Protein AF-A0A7S0QVQ5-F1 (afdb_monomer_lite)

Secondary structure (DSSP, 8-state):
-------------------------SSSSSSTTTTHHHHHHHHTTS-------------------------PPPPPPSS-SS--HHHHHH-SS--EEE-TTT-SEEEHHHHHHHHHHHHHH-S-GGG-GGGSHHHHEEE-SS-TTEEEES-HHHHHHHHHHHHHTT---

Foldseek 3Di:
DDDDDDDDDDDDDDDDDDPDDDDPPDDPPPPVPPPCVLVVVVPPPDDDPDDDDDDDDDDDPPPPPPPPPPPQQDADPPDLALAALVSVSSHPLAAFEQDLVPRDTDGPVVCCVQQVVLNVQLHCPPVDRSSHPSNQWDQDPVRNNYIYGPDPVSSVVSVVVCVVVVRDD

pLDDT: mean 70.62, std 23.67, range [34.97, 96.44]

Organism: NCBI:txid233186

Radius of gyration: 27.44 Å; chains: 1; bounding box: 69×62×77 Å

Sequence (169 aa):
FTPGNMHITPAFLGGIFIVSSVCLAGITSAIFLSIDDRYRLVKSCHSDSFCLAQKVGTFTPLKLRGGHDEPRPPPLPARFDKITWDMILQCSEIDSLEDPMTQAPMQKSQFYAIYRPLLDELDGRGGFPDSYVSFFFERDPVSTSVLRFAGDGERADWMDWAYEAGVEG

Structure (mmCIF, N/CA/C/O backbone):
data_AF-A0A7S0QVQ5-F1
#
_entry.id   AF-A0A7S0QVQ5-F1
#
loop_
_atom_site.group_PDB
_atom_site.id
_atom_site.type_symbol
_atom_site.label_atom_id
_atom_site.label_alt_id
_atom_site.label_comp_id
_atom_site.label_asym_id
_atom_site.label_entity_id
_atom_site.label_seq_id
_atom_site.pdbx_PDB_ins_code
_atom_site.Cartn_x
_atom_site.Cartn_y
_atom_site.Cartn_z
_atom_site.occupancy
_atom_site.B_iso_or_equiv
_atom_site.auth_seq_id
_atom_site.auth_comp_id
_atom_site.auth_asym_id
_atom_site.auth_atom_id
_atom_site.pdbx_PDB_model_num
ATOM 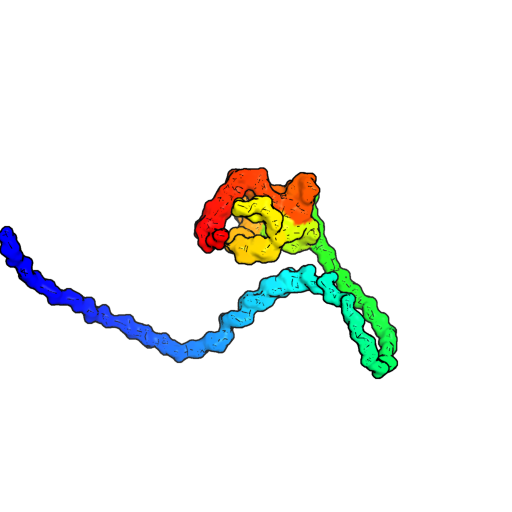1 N N . PHE A 1 1 ? 25.477 28.848 -57.494 1.00 40.72 1 PHE A N 1
ATOM 2 C CA . PHE A 1 1 ? 25.798 27.857 -58.534 1.00 40.72 1 PHE A CA 1
ATOM 3 C C . PHE A 1 1 ? 25.531 26.465 -57.975 1.00 40.72 1 PHE A C 1
ATOM 5 O O . PHE A 1 1 ? 26.323 25.937 -57.211 1.00 40.72 1 PHE A O 1
ATOM 12 N N . THR A 1 2 ? 24.337 25.955 -58.266 1.00 41.22 2 THR A N 1
ATOM 13 C CA . THR A 1 2 ? 23.911 24.542 -58.248 1.00 41.22 2 THR A CA 1
ATOM 14 C C . THR A 1 2 ? 24.640 23.749 -59.357 1.00 41.22 2 THR A C 1
ATOM 16 O O . THR A 1 2 ? 25.277 24.378 -60.202 1.00 41.22 2 THR A O 1
ATOM 19 N N . PRO A 1 3 ? 24.417 22.431 -59.531 1.00 57.69 3 PRO A N 1
ATOM 20 C CA . PRO A 1 3 ? 24.440 21.320 -58.568 1.00 57.69 3 PRO A CA 1
ATOM 21 C C . PRO A 1 3 ? 25.281 20.125 -59.106 1.00 57.69 3 PRO A C 1
ATOM 23 O O . PRO A 1 3 ? 25.521 20.013 -60.305 1.00 57.69 3 PRO A O 1
ATOM 26 N N . GLY A 1 4 ? 25.697 19.193 -58.243 1.00 48.62 4 GLY A N 1
ATOM 27 C CA . GLY A 1 4 ? 26.389 17.955 -58.640 1.00 48.62 4 GLY A CA 1
ATOM 28 C C . GLY A 1 4 ? 25.677 16.726 -58.083 1.00 48.62 4 GLY A C 1
ATOM 29 O O . GLY A 1 4 ? 25.692 16.499 -56.882 1.00 48.62 4 GLY A O 1
ATOM 30 N N . ASN A 1 5 ? 25.006 16.006 -58.976 1.00 47.97 5 ASN A N 1
ATOM 31 C CA . ASN A 1 5 ? 24.070 14.903 -58.757 1.00 47.97 5 ASN A CA 1
ATOM 32 C C . ASN A 1 5 ? 24.785 13.527 -58.737 1.00 47.97 5 ASN A C 1
ATOM 34 O O . ASN A 1 5 ? 25.905 13.445 -59.231 1.00 47.97 5 ASN A O 1
ATOM 38 N N . MET A 1 6 ? 24.054 12.468 -58.332 1.00 41.03 6 MET A N 1
ATOM 39 C CA . MET A 1 6 ? 24.341 11.005 -58.418 1.00 41.03 6 MET A CA 1
ATOM 40 C C . MET A 1 6 ? 24.938 10.351 -57.151 1.00 41.03 6 MET A C 1
ATOM 42 O O . MET A 1 6 ? 25.872 10.880 -56.574 1.00 41.03 6 MET A O 1
ATOM 46 N N . HIS A 1 7 ? 24.506 9.180 -56.660 1.00 49.59 7 HIS A N 1
ATOM 47 C CA . HIS A 1 7 ? 23.556 8.174 -57.151 1.00 49.59 7 HIS A CA 1
ATOM 48 C C . HIS A 1 7 ? 23.006 7.350 -55.961 1.00 49.59 7 HIS A C 1
ATOM 50 O O . HIS A 1 7 ? 23.684 7.152 -54.956 1.00 49.59 7 HIS A O 1
ATOM 56 N N . ILE A 1 8 ? 21.772 6.868 -56.107 1.00 49.97 8 ILE A N 1
ATOM 57 C CA . ILE A 1 8 ? 21.016 6.004 -55.188 1.00 49.97 8 ILE A CA 1
ATOM 58 C C . ILE A 1 8 ? 21.469 4.543 -55.331 1.00 49.97 8 ILE A C 1
ATOM 60 O O . ILE A 1 8 ? 21.580 4.080 -56.464 1.00 49.97 8 ILE A O 1
ATOM 64 N N . THR A 1 9 ? 21.584 3.812 -54.211 1.00 52.38 9 THR A N 1
ATOM 65 C CA . THR A 1 9 ? 21.266 2.366 -54.108 1.00 52.38 9 THR A CA 1
ATOM 66 C C . THR A 1 9 ? 21.054 1.943 -52.644 1.00 52.38 9 THR A C 1
ATOM 68 O O . THR A 1 9 ? 21.988 2.065 -51.852 1.00 52.38 9 THR A O 1
ATOM 71 N N . PRO A 1 10 ? 19.878 1.402 -52.270 1.00 45.81 10 PRO A N 1
ATOM 72 C CA . PRO A 1 10 ? 19.688 0.650 -51.031 1.00 45.81 10 PRO A CA 1
ATOM 73 C C . PRO A 1 10 ? 19.980 -0.844 -51.257 1.00 45.81 10 PRO A C 1
ATOM 75 O O . PRO A 1 10 ? 19.372 -1.483 -52.115 1.00 45.81 10 PRO A O 1
ATOM 78 N N . ALA A 1 11 ? 20.899 -1.415 -50.477 1.00 48.72 11 ALA A N 1
ATOM 79 C CA . ALA A 1 11 ? 21.133 -2.855 -50.455 1.00 48.72 11 ALA A CA 1
ATOM 80 C C . ALA A 1 11 ? 20.139 -3.524 -49.492 1.00 48.72 11 ALA A C 1
ATOM 82 O O . ALA A 1 11 ? 20.290 -3.480 -48.274 1.00 48.72 11 ALA A O 1
ATOM 83 N N . PHE A 1 12 ? 19.109 -4.127 -50.083 1.00 46.00 12 PHE A N 1
ATOM 84 C CA . PHE A 1 12 ? 18.206 -5.098 -49.474 1.00 46.00 12 PHE A CA 1
ATOM 85 C C . PHE A 1 12 ? 18.854 -6.490 -49.557 1.00 46.00 12 PHE A C 1
ATOM 87 O O . PHE A 1 12 ? 18.999 -7.034 -50.647 1.00 46.00 12 PHE A O 1
ATOM 94 N N . LEU A 1 13 ? 19.202 -7.077 -48.415 1.00 47.47 13 LEU A N 1
ATOM 95 C CA . LEU A 1 13 ? 19.368 -8.520 -48.204 1.00 47.47 13 LEU A CA 1
ATOM 96 C C . LEU A 1 13 ? 18.874 -8.739 -46.766 1.00 47.47 13 LEU A C 1
ATOM 98 O O . LEU A 1 13 ? 19.418 -8.164 -45.836 1.00 47.47 13 LEU A O 1
ATOM 102 N N . GLY A 1 14 ? 17.749 -9.398 -46.511 1.00 37.84 14 GLY A N 1
ATOM 103 C CA . GLY A 1 14 ? 17.402 -10.718 -47.019 1.00 37.84 14 GLY A CA 1
ATOM 104 C C . GLY A 1 14 ? 17.563 -11.688 -45.852 1.00 37.84 14 GLY A C 1
ATOM 105 O O . GLY A 1 14 ? 18.610 -12.301 -45.697 1.00 37.84 14 GLY A O 1
ATOM 106 N N . GLY A 1 15 ? 16.545 -11.761 -44.993 1.00 36.38 15 GLY A N 1
ATOM 107 C CA . GLY A 1 15 ? 16.565 -12.564 -43.771 1.00 36.38 15 GLY A CA 1
ATOM 108 C C . GLY A 1 15 ? 15.157 -12.809 -43.246 1.00 36.38 15 GLY A C 1
ATOM 109 O O . GLY A 1 15 ? 14.821 -12.417 -42.136 1.00 36.38 15 GLY A O 1
ATOM 110 N N . ILE A 1 16 ? 14.312 -13.405 -44.087 1.00 46.56 16 ILE A N 1
ATOM 111 C CA . ILE A 1 16 ? 13.007 -13.935 -43.696 1.00 46.56 16 ILE A CA 1
ATOM 112 C C . ILE A 1 16 ? 13.268 -15.243 -42.940 1.00 46.56 16 ILE A C 1
ATOM 114 O O . ILE A 1 16 ? 13.553 -16.267 -43.556 1.00 46.56 16 ILE A O 1
ATOM 118 N N . PHE A 1 17 ? 13.169 -15.216 -41.612 1.00 37.00 17 PHE A N 1
ATOM 119 C CA . PHE A 1 17 ? 12.978 -16.434 -40.827 1.00 37.00 17 PHE A CA 1
ATOM 120 C C . PHE A 1 17 ? 11.477 -16.687 -40.686 1.00 37.00 17 PHE A C 1
ATOM 122 O O . PHE A 1 17 ? 10.807 -16.139 -39.815 1.00 37.00 17 PHE A O 1
ATOM 129 N N . ILE A 1 18 ? 10.951 -17.531 -41.575 1.00 44.12 18 ILE A N 1
ATOM 130 C CA . ILE A 1 18 ? 9.710 -18.265 -41.333 1.00 44.12 18 ILE A CA 1
ATOM 131 C C . ILE A 1 18 ? 10.086 -19.452 -40.442 1.00 44.12 18 ILE A C 1
ATOM 133 O O . ILE A 1 18 ? 10.641 -20.442 -40.909 1.00 44.12 18 ILE A O 1
ATOM 137 N N . VAL A 1 19 ? 9.775 -19.347 -39.155 1.00 43.53 19 VAL A N 1
ATOM 138 C CA . VAL A 1 19 ? 9.524 -20.501 -38.281 1.00 43.53 19 VAL A CA 1
ATOM 139 C C . VAL A 1 19 ? 8.039 -20.432 -37.959 1.00 43.53 19 VAL A C 1
ATOM 141 O O . VAL A 1 19 ? 7.579 -19.585 -37.208 1.00 43.53 19 VAL A O 1
ATOM 144 N N . SER A 1 20 ? 7.250 -21.029 -38.845 1.00 38.59 20 SER A N 1
ATOM 145 C CA . SER A 1 20 ? 6.602 -22.318 -38.611 1.00 38.59 20 SER A CA 1
ATOM 146 C C . SER A 1 20 ? 5.613 -22.249 -37.452 1.00 38.59 20 SER A C 1
ATOM 148 O O . SER A 1 20 ? 5.956 -22.333 -36.277 1.00 38.59 20 SER A O 1
ATOM 150 N N . SER A 1 21 ? 4.359 -22.080 -37.860 1.00 46.22 21 SER A N 1
ATOM 151 C CA . SER A 1 21 ? 3.152 -22.282 -37.079 1.00 46.22 21 SER A CA 1
ATOM 152 C C . SER A 1 21 ? 3.208 -23.640 -36.371 1.00 46.22 21 SER A C 1
ATOM 154 O O . SER A 1 21 ? 3.113 -24.688 -37.007 1.00 46.22 21 SER A O 1
ATOM 156 N N . VAL A 1 22 ? 3.363 -23.617 -35.048 1.00 43.22 22 VAL A N 1
ATOM 157 C CA . VAL A 1 22 ? 3.023 -24.742 -34.177 1.00 43.22 22 VAL A CA 1
ATOM 158 C C . VAL A 1 22 ? 2.092 -24.201 -33.107 1.00 43.22 22 VAL A C 1
ATOM 160 O O . VAL A 1 22 ? 2.386 -23.233 -32.410 1.00 43.22 22 VAL A O 1
ATOM 163 N N . CYS A 1 23 ? 0.921 -24.821 -33.063 1.00 42.06 23 CYS A N 1
ATOM 164 C CA . CYS A 1 23 ? -0.183 -24.534 -32.176 1.00 42.06 23 CYS A CA 1
ATOM 165 C C . CYS A 1 23 ? 0.270 -24.424 -30.717 1.00 42.06 23 CYS A C 1
ATOM 167 O O . CYS A 1 23 ? 0.735 -25.400 -30.140 1.00 42.06 23 CYS A O 1
ATOM 169 N N . LEU A 1 24 ? 0.025 -23.270 -30.103 1.00 40.84 24 LEU A N 1
ATOM 170 C CA . LEU A 1 24 ? -0.134 -23.139 -28.655 1.00 40.84 24 LEU A CA 1
ATOM 171 C C . LEU A 1 24 ? -1.366 -22.270 -28.382 1.00 40.84 24 LEU A C 1
ATOM 173 O O . LEU A 1 24 ? -1.345 -21.267 -27.676 1.00 40.84 24 LEU A O 1
ATOM 177 N N . ALA A 1 25 ? -2.482 -22.694 -28.977 1.00 43.44 25 ALA A N 1
ATOM 178 C CA . ALA A 1 25 ? -3.785 -22.448 -28.392 1.00 43.44 25 ALA A CA 1
ATOM 179 C C . ALA A 1 25 ? -3.823 -23.216 -27.062 1.00 43.44 25 ALA A C 1
ATOM 181 O O . ALA A 1 25 ? -3.966 -24.436 -27.056 1.00 43.44 25 ALA A O 1
ATOM 182 N N . GLY A 1 26 ? -3.641 -22.501 -25.950 1.00 43.31 26 GLY A N 1
ATOM 183 C CA . GLY A 1 26 ? -3.975 -23.016 -24.623 1.00 43.31 26 GLY A CA 1
ATOM 184 C C . GLY A 1 26 ? -2.857 -23.063 -23.584 1.00 43.31 26 GLY A C 1
ATOM 185 O O . GLY A 1 26 ? -2.697 -24.101 -22.970 1.00 43.31 26 GLY A O 1
ATOM 186 N N . ILE A 1 27 ? -2.155 -21.958 -23.301 1.00 44.34 27 ILE A N 1
ATOM 187 C CA . ILE A 1 27 ? -1.752 -21.617 -21.914 1.00 44.34 27 ILE A CA 1
ATOM 188 C C . ILE A 1 27 ? -1.777 -20.083 -21.733 1.00 44.34 27 ILE A C 1
ATOM 190 O O . ILE A 1 27 ? -0.762 -19.456 -21.458 1.00 44.34 27 ILE A O 1
ATOM 194 N N . THR A 1 28 ? -2.933 -19.435 -21.888 1.00 40.31 28 THR A N 1
ATOM 195 C CA . THR A 1 28 ? -3.115 -18.040 -21.414 1.00 40.31 28 THR A CA 1
ATOM 196 C C . THR A 1 28 ? -4.402 -17.823 -20.620 1.00 40.31 28 THR A C 1
ATOM 198 O O . THR A 1 28 ? -4.710 -16.698 -20.245 1.00 40.31 28 THR A O 1
ATOM 201 N N . SER A 1 29 ? -5.119 -18.893 -20.261 1.00 41.69 29 SER A N 1
ATOM 202 C CA . SER A 1 29 ? -6.289 -18.810 -19.368 1.00 41.69 29 SER A CA 1
ATOM 203 C C . SER A 1 29 ? -6.024 -19.288 -17.936 1.00 41.69 29 SER A C 1
ATOM 205 O O . SER A 1 29 ? -6.948 -19.292 -17.133 1.00 41.69 29 SER A O 1
ATOM 207 N N . ALA A 1 30 ? -4.790 -19.666 -17.579 1.00 40.69 30 ALA A N 1
ATOM 208 C CA . ALA A 1 30 ? -4.503 -20.248 -16.261 1.00 40.69 30 ALA A CA 1
ATOM 209 C C . ALA A 1 30 ? -3.820 -19.304 -15.252 1.00 40.69 30 ALA A C 1
ATOM 211 O O . ALA A 1 30 ? -3.838 -19.600 -14.063 1.00 40.69 30 ALA A O 1
ATOM 212 N N . ILE A 1 31 ? -3.261 -18.158 -15.666 1.00 43.78 31 ILE A N 1
ATOM 213 C CA . ILE A 1 31 ? -2.619 -17.223 -14.712 1.00 43.78 31 ILE A CA 1
ATOM 214 C C . ILE A 1 31 ? -3.616 -16.179 -14.177 1.00 43.78 31 ILE A C 1
ATOM 216 O O . ILE A 1 31 ? -3.485 -15.728 -13.043 1.00 43.78 31 ILE A O 1
ATOM 220 N N . PHE A 1 32 ? -4.691 -15.878 -14.916 1.00 40.09 32 PHE A N 1
ATOM 221 C CA . PHE A 1 32 ? -5.758 -14.990 -14.431 1.00 40.09 32 PHE A CA 1
ATOM 222 C C . PHE A 1 32 ? -6.660 -15.617 -13.351 1.00 40.09 32 PHE A C 1
ATOM 224 O O . PHE A 1 32 ? -7.420 -14.902 -12.709 1.00 40.09 32 PHE A O 1
ATOM 231 N N . LEU A 1 33 ? -6.565 -16.929 -13.107 1.00 42.50 33 LEU A N 1
ATOM 232 C CA . LEU A 1 33 ? -7.392 -17.623 -12.110 1.00 42.50 33 LEU A CA 1
ATOM 233 C C . LEU A 1 33 ? -6.739 -17.748 -10.725 1.00 42.50 33 LEU A C 1
ATOM 235 O O . LEU A 1 33 ? -7.405 -18.174 -9.793 1.00 42.50 33 LEU A O 1
ATOM 239 N N . SER A 1 34 ? -5.469 -17.365 -10.548 1.00 42.88 34 SER A N 1
ATOM 240 C CA . SER A 1 34 ? -4.780 -17.591 -9.265 1.00 42.88 34 SER A CA 1
ATOM 241 C C . SER A 1 34 ? -4.865 -16.424 -8.271 1.00 42.88 34 SER A C 1
ATOM 243 O O . SER A 1 34 ? -4.504 -16.602 -7.108 1.00 42.88 34 SER A O 1
ATOM 245 N N . ILE A 1 35 ? -5.297 -15.233 -8.699 1.00 47.56 35 ILE A N 1
ATOM 246 C CA . ILE A 1 35 ? -5.356 -14.036 -7.834 1.00 47.56 35 ILE A CA 1
ATOM 247 C C . ILE A 1 35 ? -6.796 -13.706 -7.430 1.00 47.56 35 ILE A C 1
ATOM 249 O O . ILE A 1 35 ? -7.014 -13.232 -6.314 1.00 47.56 35 ILE A O 1
ATOM 253 N N . ASP A 1 36 ? -7.780 -14.045 -8.272 1.00 47.50 36 ASP A N 1
ATOM 254 C CA . ASP A 1 36 ? -9.199 -13.930 -7.919 1.00 47.50 36 ASP A CA 1
ATOM 255 C C . ASP A 1 36 ? -9.525 -14.766 -6.670 1.00 47.50 36 ASP A C 1
ATOM 257 O O . ASP A 1 36 ? -10.328 -14.337 -5.856 1.00 47.50 36 ASP A O 1
ATOM 261 N N . ASP A 1 37 ? -8.845 -15.897 -6.444 1.00 47.31 37 ASP A N 1
ATOM 262 C CA . ASP A 1 37 ? -9.104 -16.778 -5.296 1.00 47.31 37 ASP A CA 1
ATOM 263 C C . ASP A 1 37 ? -8.806 -16.111 -3.939 1.00 47.31 37 ASP A C 1
ATOM 265 O O . ASP A 1 37 ? -9.617 -16.192 -3.017 1.00 47.31 37 ASP A O 1
ATOM 269 N N . ARG A 1 38 ? -7.702 -15.352 -3.819 1.00 46.16 38 ARG A N 1
ATOM 270 C CA . ARG A 1 38 ? -7.331 -14.692 -2.549 1.00 46.16 38 ARG A CA 1
ATOM 271 C C . ARG A 1 38 ? -8.231 -13.506 -2.197 1.00 46.16 38 ARG A C 1
ATOM 273 O O . ARG A 1 38 ? -8.470 -13.268 -1.019 1.00 46.16 38 ARG A O 1
ATOM 280 N N . TYR A 1 39 ? -8.766 -12.792 -3.190 1.00 43.03 39 TYR A N 1
ATOM 281 C CA . TYR A 1 39 ? -9.704 -11.686 -2.956 1.00 43.03 39 TYR A CA 1
ATOM 282 C C . TYR A 1 39 ? -11.181 -12.125 -2.948 1.00 43.03 39 TYR A C 1
ATOM 284 O O . TYR A 1 39 ? -11.985 -11.502 -2.250 1.00 43.03 39 TYR A O 1
ATOM 292 N N . ARG A 1 40 ? -11.565 -13.196 -3.665 1.00 42.41 40 ARG A N 1
ATOM 293 C CA . ARG A 1 40 ? -12.927 -13.768 -3.611 1.00 42.41 40 ARG A CA 1
ATOM 294 C C . ARG A 1 40 ? -13.234 -14.405 -2.271 1.00 42.41 40 ARG A C 1
ATOM 296 O O . ARG A 1 40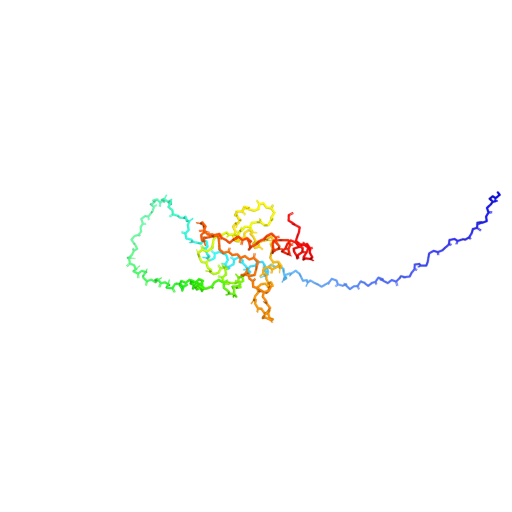 ? -14.359 -14.253 -1.800 1.00 42.41 40 ARG A O 1
ATOM 303 N N . LEU A 1 41 ? -12.260 -15.068 -1.647 1.00 42.72 41 LEU A N 1
ATOM 304 C CA . LEU A 1 41 ? -12.455 -15.677 -0.330 1.00 42.72 41 LEU A CA 1
ATOM 305 C C . LEU A 1 41 ? -12.829 -14.637 0.737 1.00 42.72 41 LEU A C 1
ATOM 307 O O . LEU A 1 41 ? -13.696 -14.896 1.564 1.00 42.72 41 LEU A O 1
ATOM 311 N N . VAL A 1 42 ? -12.292 -13.416 0.652 1.00 45.50 42 VAL A N 1
ATOM 312 C CA . VAL A 1 42 ? -12.550 -12.358 1.646 1.00 45.50 42 VAL A CA 1
ATOM 313 C C . VAL A 1 42 ? -13.919 -11.675 1.458 1.00 45.50 42 VAL A C 1
ATOM 315 O O . VAL A 1 42 ? -14.443 -11.079 2.396 1.00 45.50 42 VAL A O 1
ATOM 318 N N . LYS A 1 43 ? -14.558 -11.773 0.279 1.00 41.41 43 LYS A N 1
ATOM 319 C CA . LYS A 1 43 ? -15.820 -11.057 -0.027 1.00 41.41 43 LYS A CA 1
ATOM 320 C C . LYS A 1 43 ? -17.107 -11.896 0.043 1.00 41.41 43 LYS A C 1
ATOM 322 O O . LYS A 1 43 ? -18.186 -11.338 -0.143 1.00 41.41 43 LYS A O 1
ATOM 327 N N . SER A 1 44 ? -17.058 -13.190 0.368 1.00 36.91 44 SER A N 1
ATOM 328 C CA . SER A 1 44 ? -18.246 -14.070 0.311 1.00 36.91 44 SER A CA 1
ATOM 329 C C . SER A 1 44 ? -19.162 -14.065 1.558 1.00 36.91 44 SER A C 1
ATOM 331 O O . SER A 1 44 ? -19.833 -15.063 1.820 1.00 36.91 44 SER A O 1
ATOM 333 N N . CYS A 1 45 ? -19.244 -12.967 2.323 1.00 39.22 45 CYS A N 1
ATOM 334 C CA . CYS A 1 45 ? -20.099 -12.893 3.527 1.00 39.22 45 CYS A CA 1
ATOM 335 C C . CYS A 1 45 ? -21.027 -11.665 3.606 1.00 39.22 45 CYS A C 1
ATOM 337 O O . CYS A 1 45 ? -21.519 -11.341 4.688 1.00 39.22 45 CYS A O 1
ATOM 339 N N . HIS A 1 46 ? -21.307 -10.969 2.498 1.00 41.28 46 HIS A N 1
ATOM 340 C CA . HIS A 1 46 ? -22.200 -9.803 2.547 1.00 41.28 46 HIS A CA 1
ATOM 341 C C . HIS A 1 46 ? -23.162 -9.686 1.363 1.00 41.28 46 HIS A C 1
ATOM 343 O O . HIS A 1 46 ? -23.053 -8.793 0.530 1.00 41.28 46 HIS A O 1
ATOM 349 N N . SER A 1 47 ? -24.130 -10.596 1.311 1.00 44.50 47 SER A N 1
ATOM 350 C CA . SER A 1 47 ? -25.521 -10.353 0.892 1.00 44.50 47 SER A CA 1
ATOM 351 C C .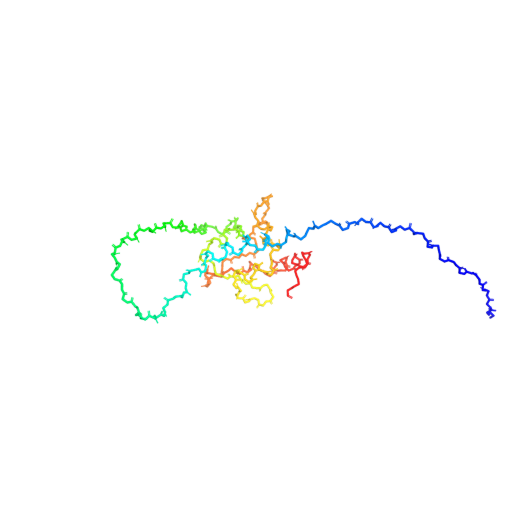 SER A 1 47 ? -26.134 -11.686 0.534 1.00 44.50 47 SER A C 1
ATOM 353 O O . SER A 1 47 ? -25.728 -12.267 -0.455 1.00 44.50 47 SER A O 1
ATOM 355 N N . ASP A 1 48 ? -27.099 -12.139 1.328 1.00 34.97 48 ASP A N 1
ATOM 356 C CA . ASP A 1 48 ? -28.273 -12.843 0.807 1.00 34.97 48 ASP A CA 1
ATOM 357 C C . ASP A 1 48 ? -29.351 -12.863 1.894 1.00 34.97 48 ASP A C 1
ATOM 359 O O . ASP A 1 48 ? -29.612 -13.842 2.588 1.00 34.97 48 ASP A O 1
ATOM 363 N N . SER A 1 49 ? -29.981 -11.702 2.062 1.00 41.22 49 SER A N 1
ATOM 364 C CA . SER A 1 49 ? -31.363 -11.624 2.522 1.00 41.22 49 SER A CA 1
ATOM 365 C C . SER A 1 49 ? -32.226 -11.330 1.306 1.00 41.22 49 SER A C 1
ATOM 367 O O . SER A 1 49 ? -32.550 -10.178 1.054 1.00 41.22 49 SER A O 1
ATOM 369 N N . PHE A 1 50 ? -32.611 -12.362 0.557 1.00 35.72 50 PHE A N 1
ATOM 370 C CA . PHE A 1 50 ? -33.854 -12.308 -0.204 1.00 35.72 50 PHE A CA 1
ATOM 371 C C . PHE A 1 50 ? -34.547 -13.666 -0.211 1.00 35.72 50 PHE A C 1
ATOM 373 O O . PHE A 1 50 ? -34.026 -14.689 -0.646 1.00 35.72 50 PHE A O 1
ATOM 380 N N . CYS A 1 51 ? -35.756 -13.634 0.336 1.00 38.16 51 CYS A N 1
ATOM 381 C CA . CYS A 1 51 ? -36.704 -14.725 0.384 1.00 38.16 51 CYS A CA 1
ATOM 382 C C . CYS A 1 51 ? -37.101 -15.165 -1.029 1.00 38.16 51 CYS A C 1
ATOM 384 O O . CYS A 1 51 ? -37.577 -14.346 -1.812 1.00 38.16 51 CYS A O 1
ATOM 386 N N . LEU A 1 52 ? -37.077 -16.471 -1.286 1.00 36.12 52 LEU A N 1
ATOM 387 C CA . LEU A 1 52 ? -38.045 -17.098 -2.179 1.00 36.12 52 LEU A CA 1
ATOM 388 C C . LEU A 1 52 ? -38.628 -18.324 -1.486 1.00 36.12 52 LEU A C 1
ATOM 390 O O . LEU A 1 52 ? -37.947 -19.302 -1.184 1.00 36.12 52 LEU A O 1
ATOM 394 N N . ALA A 1 53 ? -39.917 -18.218 -1.187 1.00 43.38 53 ALA A N 1
ATOM 395 C CA . ALA A 1 53 ? -40.712 -19.292 -0.643 1.00 43.38 53 ALA A CA 1
ATOM 396 C C . ALA A 1 53 ? -40.990 -20.369 -1.704 1.00 43.38 53 ALA A C 1
ATOM 398 O O . ALA A 1 53 ? -41.176 -20.079 -2.883 1.00 43.38 53 ALA A O 1
ATOM 399 N N . GLN A 1 54 ? -41.178 -21.583 -1.183 1.00 38.34 54 GLN A N 1
ATOM 400 C CA . GLN A 1 54 ? -42.102 -22.604 -1.677 1.00 38.34 54 GLN A CA 1
ATOM 401 C C . GLN A 1 54 ? -41.589 -23.584 -2.746 1.00 38.34 54 GLN A C 1
ATOM 403 O O . GLN A 1 54 ? -41.870 -23.451 -3.933 1.00 38.34 54 GLN A O 1
ATOM 408 N N . LYS A 1 55 ? -41.067 -24.730 -2.281 1.00 35.84 55 LYS A N 1
ATOM 409 C CA . LYS A 1 55 ? -41.654 -26.022 -2.673 1.00 35.84 55 LYS A CA 1
ATOM 410 C C . LYS A 1 55 ? -41.378 -27.130 -1.656 1.00 35.84 55 LYS A C 1
ATOM 412 O O . LYS A 1 55 ? -40.293 -27.259 -1.110 1.00 35.84 55 LYS A O 1
ATOM 417 N N . VAL A 1 56 ? -42.442 -27.881 -1.407 1.00 45.94 56 VAL A N 1
ATOM 418 C CA . VAL A 1 56 ? -42.618 -28.964 -0.440 1.00 45.94 56 VAL A CA 1
ATOM 419 C C . VAL A 1 56 ? -41.640 -30.112 -0.687 1.00 45.94 56 VAL A C 1
ATOM 421 O O . VAL A 1 56 ? -41.518 -30.594 -1.810 1.00 45.94 56 VAL A O 1
ATOM 424 N N . GLY A 1 57 ? -41.013 -30.590 0.384 1.00 35.81 57 GLY A N 1
ATOM 425 C CA . GLY A 1 57 ? -40.226 -31.816 0.396 1.00 35.81 57 GLY A CA 1
ATOM 426 C C . GLY A 1 57 ? -39.558 -31.978 1.751 1.00 35.81 57 GLY A C 1
ATOM 427 O O . GLY A 1 57 ? -38.560 -31.329 2.033 1.00 35.81 57 GLY A O 1
ATOM 428 N N . THR A 1 58 ? -40.151 -32.802 2.608 1.00 48.12 58 THR A N 1
ATOM 429 C CA . THR A 1 58 ? -39.583 -33.272 3.876 1.00 48.12 58 THR A CA 1
ATOM 430 C C . THR A 1 58 ? -38.126 -33.688 3.697 1.00 48.12 58 THR A C 1
ATOM 432 O O . THR A 1 58 ? -37.851 -34.751 3.143 1.00 48.12 58 THR A O 1
ATOM 435 N N . PHE A 1 59 ? -37.203 -32.863 4.188 1.00 41.62 59 PHE A N 1
ATOM 436 C CA . PHE A 1 59 ? -35.800 -33.219 4.327 1.00 41.62 59 PHE A CA 1
ATOM 437 C C . PHE A 1 59 ? -35.412 -33.058 5.795 1.00 41.62 59 PHE A C 1
ATOM 439 O O . PHE A 1 59 ? -35.549 -31.996 6.400 1.00 41.62 59 PHE A O 1
ATOM 446 N N . THR A 1 60 ? -35.016 -34.180 6.379 1.00 45.31 60 THR A N 1
ATOM 447 C CA . THR A 1 60 ? -34.471 -34.348 7.727 1.00 45.31 60 THR A CA 1
ATOM 448 C C . THR A 1 60 ? -33.453 -33.262 8.094 1.00 45.31 60 THR A C 1
ATOM 450 O O . THR A 1 60 ? -32.579 -32.971 7.274 1.00 45.31 60 THR A O 1
ATOM 453 N N . PRO A 1 61 ? -33.474 -32.712 9.32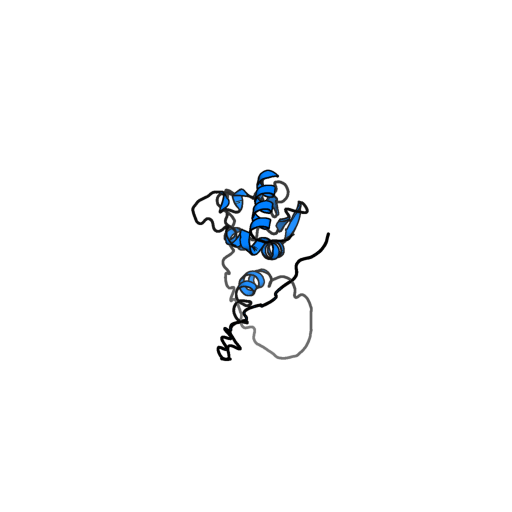6 1.00 44.28 61 PRO A N 1
ATOM 454 C CA . PRO A 1 61 ? -32.465 -31.763 9.767 1.00 44.28 61 PRO A CA 1
ATOM 455 C C . PRO A 1 61 ? -31.179 -32.528 10.097 1.00 44.28 61 PRO A C 1
ATOM 457 O O . PRO A 1 61 ? -30.934 -32.917 11.240 1.00 44.28 61 PRO A O 1
ATOM 460 N N . LEU A 1 62 ? -30.342 -32.765 9.086 1.00 42.09 62 LEU A N 1
ATOM 461 C CA . LEU A 1 62 ? -28.942 -33.075 9.334 1.00 42.09 62 LEU A CA 1
ATOM 462 C C . LEU A 1 62 ? -28.285 -31.804 9.860 1.00 42.09 62 LEU A C 1
ATOM 464 O O . LEU A 1 62 ? -28.164 -30.789 9.181 1.00 42.09 62 LEU A O 1
ATOM 468 N N . LYS A 1 63 ? -27.916 -31.889 11.130 1.00 49.22 63 LYS A N 1
ATOM 469 C CA . LYS A 1 63 ? -27.162 -30.920 11.908 1.00 49.22 63 LYS A CA 1
ATOM 470 C C . LYS A 1 63 ? -25.793 -30.717 11.249 1.00 49.22 63 LYS A C 1
ATOM 472 O O . LYS A 1 63 ? -24.811 -31.322 11.663 1.00 49.22 63 LYS A O 1
ATOM 477 N N . LEU A 1 64 ? -25.730 -29.883 10.211 1.00 46.00 64 LEU A N 1
ATOM 478 C CA . LEU A 1 64 ? -24.485 -29.395 9.619 1.00 46.00 64 LEU A CA 1
ATOM 479 C C . LEU A 1 64 ? -23.861 -28.379 10.580 1.00 46.00 64 LEU A C 1
ATOM 481 O O . LEU A 1 64 ? -23.929 -27.170 10.395 1.00 46.00 64 LEU A O 1
ATOM 485 N N . ARG A 1 65 ? -23.272 -28.894 11.660 1.00 48.75 65 ARG A N 1
ATOM 486 C CA . ARG A 1 65 ? -22.323 -28.168 12.503 1.00 48.75 65 ARG A CA 1
ATOM 487 C C . ARG A 1 65 ? -20.923 -28.486 11.987 1.00 48.75 65 ARG A C 1
ATOM 489 O O . ARG A 1 65 ? -20.151 -29.165 12.646 1.00 48.75 65 ARG A O 1
ATOM 496 N N . GLY A 1 66 ? -20.654 -28.051 10.764 1.00 46.38 66 GLY A N 1
ATOM 497 C CA . GLY A 1 66 ? -19.317 -27.990 10.189 1.00 46.38 66 GLY A CA 1
ATOM 498 C C . GLY A 1 66 ? -18.896 -26.533 10.152 1.00 46.38 66 GLY A C 1
ATOM 499 O O . GLY A 1 66 ? -18.792 -25.960 9.076 1.00 46.38 66 GLY A O 1
ATOM 500 N N . GLY A 1 67 ? -18.751 -25.914 11.326 1.00 45.12 67 GLY A N 1
ATOM 501 C CA . GLY A 1 67 ? -18.004 -24.668 11.413 1.00 45.12 67 GLY A CA 1
ATOM 502 C C . GLY A 1 67 ? -16.573 -25.022 11.057 1.00 45.12 67 GLY A C 1
ATOM 503 O O . GLY A 1 67 ? -15.864 -25.585 11.885 1.00 45.12 67 GLY A O 1
ATOM 504 N N . HIS A 1 68 ? -16.187 -24.794 9.805 1.00 48.78 68 HIS A N 1
ATOM 505 C CA . HIS A 1 68 ? -14.788 -24.561 9.512 1.00 48.78 68 HIS A CA 1
ATOM 506 C C . HIS A 1 68 ? -14.413 -23.366 10.388 1.00 48.78 68 HIS A C 1
ATOM 508 O O . HIS A 1 68 ? -14.883 -22.256 10.144 1.00 48.78 68 HIS A O 1
ATOM 514 N N . ASP A 1 69 ? -13.663 -23.620 11.461 1.00 53.12 69 ASP A N 1
ATOM 515 C CA . ASP A 1 69 ? -12.867 -22.596 12.125 1.00 53.12 69 ASP A CA 1
ATOM 516 C C . ASP A 1 69 ? -11.872 -22.110 11.069 1.00 53.12 69 ASP A C 1
ATOM 518 O O . ASP A 1 69 ? -10.747 -22.600 10.969 1.00 53.12 69 ASP A O 1
ATOM 522 N N . GLU A 1 70 ? -12.335 -21.224 10.186 1.00 55.06 70 GLU A N 1
ATOM 523 C CA . GLU A 1 70 ? -11.451 -20.470 9.322 1.00 55.06 70 GLU A CA 1
ATOM 524 C C . GLU A 1 70 ? -10.523 -19.706 10.267 1.00 55.06 70 GLU A C 1
ATOM 526 O O . GLU A 1 70 ? -11.017 -18.983 11.146 1.00 55.06 70 GLU A O 1
ATOM 531 N N . PRO A 1 71 ? -9.199 -19.924 10.185 1.00 62.31 71 PRO A N 1
ATOM 532 C CA . PRO A 1 71 ? -8.266 -19.247 11.062 1.00 62.31 71 PRO A CA 1
ATOM 533 C C . PRO A 1 71 ? -8.496 -17.750 10.909 1.00 62.31 71 PRO A C 1
ATOM 535 O O . PRO A 1 71 ? -8.266 -17.198 9.834 1.00 62.31 71 PRO A O 1
ATOM 538 N N . ARG A 1 72 ? -8.988 -17.096 11.972 1.00 62.38 72 ARG A N 1
ATOM 539 C CA . ARG A 1 72 ? -9.107 -15.638 11.985 1.00 62.38 72 ARG A CA 1
ATOM 540 C C . ARG A 1 72 ? -7.734 -15.093 11.576 1.00 62.38 72 ARG A C 1
ATOM 542 O O . ARG A 1 72 ? -6.751 -15.482 12.219 1.00 62.38 72 ARG A O 1
ATOM 549 N N . PRO A 1 73 ? -7.651 -14.242 10.540 1.00 65.25 73 PRO A N 1
ATOM 550 C CA . PRO A 1 73 ? -6.373 -13.706 10.124 1.00 65.25 73 PRO A CA 1
ATOM 551 C C . PRO A 1 73 ? -5.700 -13.030 11.322 1.00 65.25 73 PRO A C 1
ATOM 553 O O . PRO A 1 73 ? -6.386 -12.387 12.130 1.00 65.25 73 PRO A O 1
ATOM 556 N N . PRO A 1 74 ? -4.386 -13.231 11.497 1.00 66.50 74 PRO A N 1
ATOM 557 C CA . PRO A 1 74 ? -3.687 -12.700 12.650 1.00 66.50 74 PRO A CA 1
ATOM 558 C C . PRO A 1 74 ? -3.843 -11.171 12.680 1.00 66.50 74 PRO A C 1
ATOM 560 O O . PRO A 1 74 ? -3.737 -10.524 11.634 1.00 66.50 74 PRO A O 1
ATOM 563 N N . PRO A 1 75 ? -4.107 -10.576 13.858 1.00 70.69 75 PRO A N 1
ATOM 564 C CA . PRO A 1 75 ? -4.067 -9.128 13.987 1.00 70.69 75 PRO A CA 1
ATOM 565 C C . PRO A 1 75 ? -2.663 -8.634 13.627 1.00 70.69 75 PRO A C 1
ATOM 567 O O . PRO A 1 75 ? -1.672 -9.347 13.827 1.00 70.69 75 PRO A O 1
ATOM 570 N N . LEU A 1 76 ? -2.573 -7.410 13.105 1.00 75.81 76 LEU A N 1
ATOM 571 C CA . LEU A 1 76 ? -1.271 -6.796 12.863 1.00 75.81 76 LEU A CA 1
ATOM 572 C C . LEU A 1 76 ? -0.480 -6.725 14.179 1.00 75.81 76 LEU A C 1
ATOM 574 O O . LEU A 1 76 ? -1.074 -6.606 15.258 1.00 75.81 76 LEU A O 1
ATOM 578 N N . PRO A 1 77 ? 0.858 -6.814 14.118 1.00 74.81 77 PRO A N 1
ATOM 579 C CA . PRO A 1 77 ? 1.678 -6.701 15.312 1.00 74.81 77 PRO A CA 1
ATOM 580 C C . PRO A 1 77 ? 1.416 -5.364 16.017 1.00 74.81 77 PRO A C 1
ATOM 582 O O . PRO A 1 77 ? 1.125 -4.345 15.394 1.00 74.81 77 PRO A O 1
ATOM 585 N N . ALA A 1 78 ? 1.539 -5.370 17.347 1.00 72.81 78 ALA A N 1
ATOM 586 C CA . ALA A 1 78 ? 1.277 -4.194 18.183 1.00 72.81 78 ALA A CA 1
ATOM 587 C C . ALA A 1 78 ? 2.188 -2.997 17.858 1.00 72.81 78 ALA A C 1
ATOM 589 O O . ALA A 1 78 ? 1.883 -1.863 18.220 1.00 72.81 78 ALA A O 1
ATOM 590 N N . ARG A 1 79 ? 3.321 -3.257 17.203 1.00 79.88 79 ARG A N 1
ATOM 591 C CA . ARG A 1 79 ? 4.205 -2.242 16.649 1.00 79.88 79 ARG A CA 1
ATOM 592 C C . ARG A 1 79 ? 4.068 -2.274 15.132 1.00 79.88 79 ARG A C 1
ATOM 594 O O . ARG A 1 79 ? 4.089 -3.344 14.533 1.00 79.88 79 ARG A O 1
ATOM 601 N N . PHE A 1 80 ? 3.893 -1.098 14.538 1.00 82.69 80 PHE A N 1
ATOM 602 C CA . PHE A 1 80 ? 3.755 -0.938 13.093 1.00 82.69 80 PHE A CA 1
ATOM 603 C C . PHE A 1 80 ? 5.136 -0.840 12.429 1.00 82.69 80 PHE A C 1
ATOM 605 O O . PHE A 1 80 ? 5.425 0.094 11.694 1.00 82.69 80 PHE A O 1
ATOM 612 N N . ASP A 1 81 ? 6.025 -1.774 12.755 1.00 85.12 81 ASP A N 1
ATOM 613 C CA . ASP A 1 81 ? 7.353 -1.897 12.170 1.00 85.12 81 ASP A CA 1
ATOM 614 C C . ASP A 1 81 ? 7.445 -3.188 11.361 1.00 85.12 81 ASP A C 1
ATOM 616 O O . ASP A 1 81 ? 6.908 -4.227 11.745 1.00 85.12 81 ASP A O 1
ATOM 620 N N . LYS A 1 82 ? 8.144 -3.121 10.225 1.00 88.56 82 LYS A N 1
ATOM 621 C CA . LYS A 1 82 ? 8.393 -4.270 9.344 1.00 88.56 82 LYS A CA 1
ATOM 622 C C . LYS A 1 82 ? 7.111 -4.946 8.849 1.00 88.56 82 LYS A C 1
ATOM 624 O O . LYS A 1 82 ? 7.028 -6.171 8.769 1.00 88.56 82 LYS A O 1
ATOM 629 N N . ILE A 1 83 ? 6.110 -4.139 8.508 1.00 92.75 83 ILE A N 1
ATOM 630 C CA . ILE A 1 83 ? 4.857 -4.632 7.938 1.00 92.75 83 ILE A CA 1
ATOM 631 C C . ILE A 1 83 ? 5.048 -4.860 6.442 1.00 92.75 83 ILE A C 1
ATOM 633 O O . ILE A 1 83 ? 5.422 -3.935 5.726 1.00 92.75 83 ILE A O 1
ATOM 637 N N . THR A 1 84 ? 4.790 -6.073 5.964 1.00 93.88 84 THR A N 1
ATOM 638 C CA . THR A 1 84 ? 4.812 -6.391 4.529 1.00 93.88 84 THR A CA 1
ATOM 639 C C . THR A 1 84 ? 3.424 -6.242 3.916 1.00 93.88 84 THR A C 1
ATOM 641 O O . THR A 1 84 ? 2.411 -6.215 4.624 1.00 93.88 84 THR A O 1
ATOM 644 N N . TRP A 1 85 ? 3.353 -6.184 2.587 1.00 93.94 85 TRP A N 1
ATOM 645 C CA . TRP A 1 85 ? 2.069 -6.098 1.893 1.00 93.94 85 TRP A CA 1
ATOM 646 C C . TRP A 1 85 ? 1.166 -7.309 2.167 1.00 93.94 85 TRP A C 1
ATOM 648 O O . TRP A 1 85 ? -0.028 -7.152 2.420 1.00 93.94 85 TRP A O 1
ATOM 658 N N . ASP A 1 86 ? 1.734 -8.515 2.224 1.00 91.62 86 ASP A N 1
ATOM 659 C CA . ASP A 1 86 ? 0.984 -9.744 2.521 1.00 91.62 86 ASP A CA 1
ATOM 660 C C . ASP A 1 86 ? 0.298 -9.695 3.901 1.00 91.62 86 ASP A C 1
ATOM 662 O O . ASP A 1 86 ? -0.848 -10.124 4.051 1.00 91.62 86 ASP A O 1
ATOM 666 N N . MET A 1 87 ? 0.942 -9.069 4.894 1.00 91.81 87 MET A N 1
ATOM 667 C CA . MET A 1 87 ? 0.335 -8.845 6.210 1.00 91.81 87 MET A CA 1
ATOM 668 C C . MET A 1 87 ? -0.860 -7.885 6.134 1.00 91.81 87 MET A C 1
ATOM 670 O O . MET A 1 87 ? -1.864 -8.103 6.811 1.00 91.81 87 MET A O 1
ATOM 674 N N . ILE A 1 88 ? -0.793 -6.844 5.296 1.00 91.62 88 ILE A N 1
ATOM 675 C CA . ILE A 1 88 ? -1.905 -5.902 5.076 1.00 91.62 88 ILE A CA 1
ATOM 676 C C . ILE A 1 88 ? -3.076 -6.562 4.341 1.00 91.62 88 ILE A C 1
ATOM 678 O O . ILE A 1 88 ? -4.240 -6.275 4.648 1.00 91.62 88 ILE A O 1
ATOM 682 N N . LEU A 1 89 ? -2.791 -7.462 3.397 1.00 90.38 89 LEU A N 1
ATOM 683 C CA . LEU A 1 89 ? -3.819 -8.223 2.685 1.00 90.38 89 LEU A CA 1
ATOM 684 C C . LEU A 1 89 ? -4.629 -9.101 3.635 1.00 90.38 89 LEU A C 1
ATOM 686 O O . LEU A 1 89 ? -5.856 -9.124 3.556 1.00 90.38 89 LEU A O 1
ATOM 690 N N . GLN A 1 90 ? -3.946 -9.786 4.549 1.00 89.00 90 GLN A N 1
ATOM 691 C CA . GLN A 1 90 ? -4.584 -10.658 5.532 1.00 89.00 90 GLN A CA 1
ATOM 692 C C . GLN A 1 90 ? -5.255 -9.860 6.654 1.00 89.00 90 GLN A C 1
ATOM 694 O O . GLN A 1 90 ? -6.223 -10.324 7.249 1.00 89.00 90 GLN A O 1
ATOM 699 N N . CYS A 1 91 ? -4.785 -8.646 6.940 1.00 86.31 91 CYS A N 1
ATOM 700 C CA . CYS A 1 91 ? -5.337 -7.835 8.011 1.00 86.31 91 CYS A CA 1
ATOM 701 C C . CYS A 1 91 ? -6.759 -7.347 7.697 1.00 86.31 91 CYS A C 1
ATOM 703 O O . CYS A 1 91 ? -6.971 -6.561 6.774 1.00 86.31 91 CYS A O 1
ATOM 705 N N . SER A 1 92 ? -7.725 -7.735 8.529 1.00 87.06 92 SER A N 1
ATOM 706 C CA . SER A 1 92 ? -9.103 -7.237 8.463 1.00 87.06 92 SER A CA 1
ATOM 707 C C . SER A 1 92 ? -9.309 -5.876 9.139 1.00 87.06 92 SER A C 1
ATOM 709 O O . SER A 1 92 ? -10.418 -5.364 9.111 1.00 87.06 92 SER A O 1
ATOM 711 N N . GLU A 1 93 ? -8.300 -5.329 9.827 1.00 88.62 93 GLU A N 1
ATOM 712 C CA . GLU A 1 93 ? -8.410 -4.015 10.485 1.00 88.62 93 GLU A CA 1
ATOM 713 C C . GLU A 1 93 ? -8.207 -2.866 9.502 1.00 88.62 93 GLU A C 1
ATOM 715 O O . GLU A 1 93 ? -8.803 -1.812 9.676 1.00 88.62 93 GLU A O 1
ATOM 720 N N . ILE A 1 94 ? -7.346 -3.062 8.501 1.00 92.12 94 ILE A N 1
ATOM 721 C CA . ILE A 1 94 ? -7.076 -2.078 7.456 1.00 92.12 94 ILE A CA 1
ATOM 722 C C . ILE A 1 94 ? -8.035 -2.344 6.307 1.00 92.12 94 ILE A C 1
ATOM 724 O O . ILE A 1 94 ? -8.035 -3.450 5.783 1.00 92.12 94 ILE A O 1
ATOM 728 N N . ASP A 1 95 ? -8.787 -1.343 5.871 1.00 92.19 95 ASP A N 1
ATOM 729 C CA . ASP A 1 95 ? -9.740 -1.460 4.759 1.00 92.19 95 ASP A CA 1
ATOM 730 C C . ASP A 1 95 ? -9.274 -0.688 3.520 1.00 92.19 95 ASP A C 1
ATOM 732 O O . ASP A 1 95 ? -9.488 -1.110 2.375 1.00 92.19 95 ASP A O 1
ATOM 736 N N . SER A 1 96 ? -8.595 0.434 3.751 1.00 95.38 96 SER A N 1
ATOM 737 C CA . SER A 1 96 ? -8.203 1.385 2.716 1.00 95.38 96 SER A CA 1
ATOM 738 C C . SER A 1 96 ? -6.816 1.968 2.955 1.00 95.38 96 SER A C 1
ATOM 740 O O . SER A 1 96 ? -6.331 2.022 4.084 1.00 95.38 96 SER A O 1
ATOM 742 N N . LEU A 1 97 ? -6.201 2.425 1.871 1.00 96.31 97 LEU A N 1
ATOM 743 C CA . LEU A 1 97 ? -4.953 3.175 1.862 1.00 96.31 97 LEU A CA 1
ATOM 744 C C . LEU A 1 97 ? -5.201 4.539 1.230 1.00 96.31 97 LEU A C 1
ATOM 746 O O . LEU A 1 97 ? -6.049 4.666 0.354 1.00 96.31 97 LEU A O 1
ATOM 750 N N . GLU A 1 98 ? -4.474 5.549 1.672 1.00 96.25 98 GLU A N 1
ATOM 751 C CA . GLU A 1 98 ? -4.452 6.860 1.043 1.00 96.25 98 GLU A CA 1
ATOM 752 C C . GLU A 1 98 ? -3.902 6.751 -0.383 1.00 96.25 98 GLU A C 1
ATOM 754 O O . GLU A 1 98 ? -2.855 6.155 -0.629 1.00 96.25 98 GLU A O 1
ATOM 759 N N . ASP A 1 99 ? -4.628 7.335 -1.327 1.00 94.25 99 ASP A N 1
ATOM 760 C CA . ASP A 1 99 ? -4.187 7.514 -2.703 1.00 94.25 99 ASP A CA 1
ATOM 761 C C . ASP A 1 99 ? -3.123 8.625 -2.778 1.00 94.25 99 ASP A C 1
ATOM 763 O O . ASP A 1 99 ? -3.412 9.753 -2.367 1.00 94.25 99 ASP A O 1
ATOM 767 N N . PRO A 1 100 ? -1.921 8.372 -3.331 1.00 93.81 100 PRO A N 1
ATOM 768 C CA . PRO A 1 100 ? -0.874 9.389 -3.404 1.00 93.81 100 PRO A CA 1
ATOM 769 C C . PRO A 1 100 ? -1.252 10.608 -4.261 1.00 93.81 100 PRO A C 1
ATOM 771 O O . PRO A 1 100 ? -0.677 11.681 -4.073 1.00 93.81 100 PRO A O 1
ATOM 774 N N . MET A 1 101 ? -2.213 10.477 -5.183 1.00 91.44 101 MET A N 1
ATOM 775 C CA . MET A 1 101 ? -2.628 11.564 -6.076 1.00 91.44 101 MET A CA 1
ATOM 776 C C . MET A 1 101 ? -3.722 12.436 -5.465 1.00 91.44 101 MET A C 1
ATOM 778 O O . MET A 1 101 ? -3.675 13.664 -5.553 1.00 91.44 101 MET A O 1
ATOM 782 N N . THR A 1 102 ? -4.732 11.807 -4.862 1.00 93.12 102 THR A N 1
ATOM 783 C CA . THR A 1 102 ? -5.922 12.508 -4.356 1.00 93.12 102 THR A CA 1
ATOM 784 C C . THR A 1 102 ? -5.917 12.710 -2.845 1.00 93.12 102 THR A C 1
ATOM 786 O O . THR A 1 102 ? -6.752 13.461 -2.340 1.00 93.12 102 THR A O 1
ATOM 789 N N . GLN A 1 103 ? -5.004 12.044 -2.127 1.00 92.94 103 GLN A N 1
ATOM 790 C CA . GLN A 1 103 ? -4.958 11.957 -0.661 1.00 92.94 103 GLN A CA 1
ATOM 791 C C . GLN A 1 103 ? -6.264 11.424 -0.050 1.00 92.94 103 GLN A C 1
ATOM 793 O O . GLN A 1 103 ? -6.551 11.608 1.134 1.00 92.94 103 GLN A O 1
ATOM 798 N N . ALA A 1 104 ? -7.093 10.772 -0.868 1.00 93.75 104 ALA A N 1
ATOM 799 C CA . ALA A 1 104 ? -8.356 10.203 -0.447 1.00 93.75 104 ALA A CA 1
ATOM 800 C C . ALA A 1 104 ? -8.180 8.718 -0.094 1.00 93.75 104 ALA A C 1
ATOM 802 O O . ALA A 1 104 ? -7.350 8.032 -0.694 1.00 93.75 104 ALA A O 1
ATOM 803 N N . PRO A 1 105 ? -8.984 8.176 0.836 1.00 94.88 105 PRO A N 1
ATOM 804 C CA . PRO A 1 105 ? -8.983 6.748 1.112 1.00 94.88 105 PRO A CA 1
ATOM 805 C C . PRO A 1 105 ? -9.443 5.952 -0.117 1.00 94.88 105 PRO A C 1
ATOM 807 O O . PRO A 1 105 ? -10.550 6.137 -0.624 1.00 94.88 105 PRO A O 1
ATOM 810 N N . MET A 1 106 ? -8.611 5.014 -0.551 1.00 95.62 106 MET A N 1
ATOM 811 C CA . MET A 1 106 ? -8.849 4.078 -1.642 1.00 95.62 106 MET A CA 1
ATOM 812 C C . MET A 1 106 ? -8.895 2.647 -1.101 1.00 95.62 106 MET A C 1
ATOM 814 O O . MET A 1 106 ? -8.096 2.255 -0.253 1.00 95.62 106 MET A O 1
ATOM 818 N N . GLN A 1 107 ? -9.825 1.823 -1.588 1.00 95.38 107 GLN A N 1
ATOM 819 C CA . GLN A 1 107 ? -9.923 0.428 -1.139 1.00 95.38 107 GLN A CA 1
ATOM 820 C C . GLN A 1 107 ? -8.657 -0.370 -1.471 1.00 95.38 107 GLN A C 1
ATOM 822 O O . GLN A 1 107 ? -8.136 -0.262 -2.582 1.00 95.38 107 GLN A O 1
ATOM 827 N N . LYS A 1 108 ? -8.252 -1.277 -0.567 1.00 94.31 108 LYS A N 1
ATOM 828 C CA . LYS A 1 108 ? -7.089 -2.170 -0.755 1.00 94.31 108 LYS A CA 1
ATOM 829 C C . LYS A 1 108 ? -7.029 -2.842 -2.126 1.00 94.31 108 LYS A C 1
ATOM 831 O O . LYS A 1 108 ? -5.983 -2.853 -2.761 1.00 94.31 108 LYS A O 1
ATOM 836 N N . SER A 1 109 ? -8.150 -3.387 -2.603 1.00 93.00 109 SER A N 1
ATOM 837 C CA . SER A 1 109 ? -8.188 -4.082 -3.896 1.00 93.00 109 SER A CA 1
ATOM 838 C C . SER A 1 109 ? -7.964 -3.148 -5.086 1.00 93.00 109 SER A C 1
ATOM 840 O O . SER A 1 109 ? -7.376 -3.560 -6.079 1.00 93.00 109 SER A O 1
ATOM 842 N N . GLN A 1 110 ? -8.444 -1.904 -4.997 1.00 94.62 110 GLN A N 1
ATOM 843 C CA . GLN A 1 110 ? -8.245 -0.905 -6.045 1.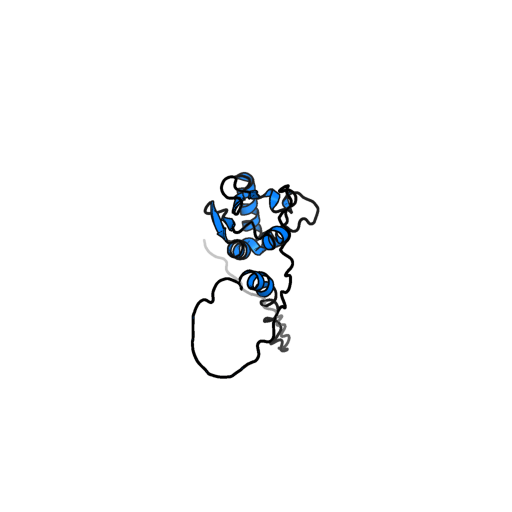00 94.62 110 GLN A CA 1
ATOM 844 C C . GLN A 1 110 ? -6.802 -0.400 -6.027 1.00 94.62 110 GLN A C 1
ATOM 846 O O . GLN A 1 110 ? -6.162 -0.365 -7.072 1.00 94.62 110 GLN A O 1
ATOM 851 N N . PHE A 1 111 ? -6.276 -0.116 -4.834 1.00 95.25 111 PHE A N 1
ATOM 852 C CA . PHE A 1 111 ? -4.884 0.275 -4.642 1.00 95.25 111 PHE A CA 1
ATOM 853 C C . PHE A 1 111 ? -3.927 -0.792 -5.194 1.00 95.25 111 PHE A C 1
ATOM 855 O O . PHE A 1 111 ? -3.009 -0.477 -5.947 1.00 95.25 111 PHE A O 1
ATOM 862 N N . TYR A 1 112 ? -4.207 -2.072 -4.919 1.00 94.38 112 TYR A N 1
ATOM 863 C CA . TYR A 1 112 ? -3.444 -3.188 -5.477 1.00 94.38 112 TYR A CA 1
ATOM 864 C C . TYR A 1 112 ? -3.500 -3.252 -6.999 1.00 94.38 112 TYR A C 1
ATOM 866 O O . TYR A 1 112 ? -2.491 -3.535 -7.626 1.00 94.38 112 TYR A O 1
ATOM 874 N N . ALA A 1 113 ? -4.662 -3.007 -7.606 1.00 93.50 113 ALA A N 1
ATOM 875 C CA . ALA A 1 113 ? -4.798 -3.072 -9.057 1.00 93.50 113 ALA A CA 1
ATOM 876 C C . ALA A 1 113 ? -3.933 -2.024 -9.778 1.00 93.50 113 ALA A C 1
ATOM 878 O O . ALA A 1 113 ? -3.444 -2.306 -10.869 1.00 93.50 113 ALA A O 1
ATOM 879 N N . ILE A 1 114 ? -3.739 -0.855 -9.162 1.00 94.06 114 ILE A N 1
ATOM 880 C CA . ILE A 1 114 ? -2.949 0.251 -9.716 1.00 94.06 114 ILE A CA 1
ATOM 881 C C . ILE A 1 114 ? -1.460 0.030 -9.432 1.00 94.06 114 ILE A C 1
ATOM 883 O O . ILE A 1 114 ? -0.654 -0.049 -10.354 1.00 94.06 114 ILE A O 1
ATOM 887 N N . TYR A 1 115 ? -1.094 -0.152 -8.162 1.00 95.00 115 TYR A N 1
ATOM 888 C CA . TYR A 1 115 ? 0.304 -0.180 -7.715 1.00 95.00 115 TYR A CA 1
ATOM 889 C C . TYR A 1 115 ? 0.872 -1.589 -7.557 1.00 95.00 115 TYR A C 1
ATOM 891 O O . TYR A 1 115 ? 1.824 -1.802 -6.805 1.00 95.00 115 TYR A O 1
ATOM 899 N N . ARG A 1 116 ? 0.296 -2.573 -8.254 1.00 93.69 116 ARG A N 1
ATOM 900 C CA . ARG A 1 116 ? 0.702 -3.978 -8.150 1.00 93.69 116 ARG A CA 1
ATOM 901 C C . ARG A 1 116 ? 2.220 -4.195 -8.220 1.00 93.69 116 ARG A C 1
ATOM 903 O O . ARG A 1 116 ? 2.710 -4.923 -7.360 1.00 93.69 116 ARG A O 1
ATOM 910 N N . PRO A 1 117 ? 2.962 -3.611 -9.186 1.00 92.56 117 PRO A N 1
ATOM 911 C CA . PRO A 1 117 ? 4.394 -3.876 -9.309 1.00 92.56 117 PRO A CA 1
ATOM 912 C C . PRO A 1 117 ? 5.167 -3.482 -8.046 1.00 92.56 117 PRO A C 1
ATOM 914 O O . PRO A 1 117 ? 5.986 -4.258 -7.577 1.00 92.56 117 PRO A O 1
ATOM 917 N N . LEU A 1 118 ? 4.829 -2.337 -7.447 1.00 93.75 118 LEU A N 1
ATOM 918 C CA . LEU A 1 118 ? 5.473 -1.825 -6.236 1.00 93.75 118 LEU A CA 1
ATOM 919 C C . LEU A 1 118 ? 5.119 -2.694 -5.029 1.00 93.75 118 LEU A C 1
ATOM 921 O O . LEU A 1 118 ? 5.974 -3.083 -4.243 1.00 93.75 118 LEU A O 1
ATOM 925 N N . LEU A 1 119 ? 3.838 -3.033 -4.887 1.00 93.88 119 LEU A N 1
ATOM 926 C CA . LEU A 1 119 ? 3.342 -3.791 -3.739 1.00 93.88 119 LEU A CA 1
ATOM 927 C C . LEU A 1 119 ? 3.873 -5.224 -3.695 1.00 93.88 119 LEU A C 1
ATOM 929 O O . LEU A 1 119 ? 4.065 -5.766 -2.606 1.00 93.88 119 LEU A O 1
ATOM 933 N N . ASP A 1 120 ? 4.121 -5.827 -4.858 1.00 91.81 120 ASP A N 1
ATOM 934 C CA . ASP A 1 120 ? 4.739 -7.149 -4.957 1.00 91.81 120 ASP A CA 1
ATOM 935 C C . ASP A 1 120 ? 6.234 -7.115 -4.534 1.00 91.81 120 ASP A C 1
ATOM 937 O O . ASP A 1 120 ? 6.772 -8.157 -4.155 1.00 91.81 120 ASP A O 1
ATOM 941 N N . GLU A 1 121 ? 6.884 -5.940 -4.523 1.00 92.50 121 GLU A N 1
ATOM 942 C CA . GLU A 1 121 ? 8.257 -5.729 -4.020 1.00 92.50 121 GLU A CA 1
ATOM 943 C C . GLU A 1 121 ? 8.319 -5.433 -2.505 1.00 92.50 121 GLU A C 1
ATOM 945 O O . GLU A 1 121 ? 9.363 -5.616 -1.878 1.00 92.50 121 GLU A O 1
ATOM 950 N N . LEU A 1 122 ? 7.198 -5.066 -1.870 1.00 93.56 122 LEU A N 1
ATOM 951 C CA . LEU A 1 122 ? 7.104 -4.814 -0.420 1.00 93.56 122 LEU A CA 1
ATOM 952 C C . LEU A 1 122 ? 6.930 -6.103 0.401 1.00 93.56 122 LEU A C 1
ATOM 954 O O . LEU A 1 122 ? 6.004 -6.252 1.214 1.00 93.56 122 LEU A O 1
ATOM 958 N N . ASP A 1 123 ? 7.818 -7.065 0.177 1.00 91.31 123 ASP A N 1
ATOM 959 C CA . ASP A 1 123 ? 7.809 -8.379 0.821 1.00 91.31 123 ASP A CA 1
ATOM 960 C C . ASP A 1 123 ? 8.818 -8.501 1.980 1.00 91.31 123 ASP A C 1
ATOM 962 O O . ASP A 1 123 ? 8.913 -9.553 2.623 1.00 91.31 123 ASP A O 1
ATOM 966 N N . GLY A 1 124 ? 9.550 -7.424 2.281 1.00 88.69 124 GLY A N 1
ATOM 967 C CA . GLY A 1 124 ? 10.581 -7.375 3.315 1.00 88.69 124 GLY A CA 1
ATOM 968 C C . GLY A 1 124 ? 11.869 -8.129 2.962 1.00 88.69 124 GLY A C 1
ATOM 969 O O . GLY A 1 124 ? 12.746 -8.275 3.826 1.00 88.69 124 GLY A O 1
ATOM 970 N N . ARG A 1 125 ? 12.018 -8.639 1.729 1.00 84.69 125 ARG A N 1
ATOM 971 C CA . ARG A 1 125 ? 13.254 -9.303 1.296 1.00 84.69 125 ARG A CA 1
ATOM 972 C C . ARG A 1 125 ? 14.393 -8.295 1.204 1.00 84.69 125 ARG A C 1
ATOM 974 O O . ARG A 1 125 ? 14.209 -7.119 0.949 1.00 84.69 125 ARG A O 1
ATOM 981 N N . GLY A 1 126 ? 15.608 -8.759 1.481 1.00 78.06 126 GLY A N 1
ATOM 982 C CA . GLY A 1 126 ? 16.794 -7.897 1.546 1.00 78.06 126 GLY A CA 1
ATOM 983 C C . GLY A 1 126 ? 16.987 -7.192 2.891 1.00 78.06 126 GLY A C 1
ATOM 984 O O . GLY A 1 126 ? 18.113 -6.837 3.221 1.00 78.06 126 GLY A O 1
ATOM 985 N N . GLY A 1 127 ? 15.942 -7.088 3.723 1.00 82.06 127 GLY A N 1
ATOM 986 C CA . GLY A 1 127 ? 16.049 -6.525 5.072 1.00 82.06 127 GLY A CA 1
ATOM 987 C C . GLY A 1 127 ? 16.242 -5.006 5.106 1.00 82.06 127 GLY A C 1
ATOM 988 O O . GLY A 1 127 ? 16.609 -4.474 6.157 1.00 82.06 127 GLY A O 1
ATOM 989 N N . PHE A 1 128 ? 15.993 -4.324 3.989 1.00 88.25 128 PHE A N 1
ATOM 990 C CA . PHE A 1 128 ? 16.033 -2.871 3.896 1.00 88.25 128 PHE A CA 1
ATOM 991 C C . PHE A 1 128 ? 14.704 -2.261 4.378 1.00 88.25 128 PHE A C 1
ATOM 993 O O . PHE A 1 128 ? 13.664 -2.916 4.277 1.00 88.25 128 PHE A O 1
ATOM 1000 N N . PRO A 1 129 ? 14.708 -1.047 4.963 1.00 87.62 129 PRO A N 1
ATOM 1001 C CA . PRO A 1 129 ? 13.485 -0.412 5.458 1.00 87.62 129 PRO A CA 1
ATOM 1002 C C . PRO A 1 129 ? 12.436 -0.154 4.368 1.00 87.62 129 PRO A C 1
ATOM 1004 O O . PRO A 1 129 ? 11.260 -0.399 4.607 1.00 87.62 129 PRO A O 1
ATOM 1007 N N . ASP A 1 130 ? 12.871 0.269 3.182 1.00 89.38 130 ASP A N 1
ATOM 1008 C CA . ASP A 1 130 ? 12.049 0.537 1.990 1.00 89.38 130 ASP A CA 1
ATOM 1009 C C . ASP A 1 130 ? 11.352 -0.710 1.420 1.00 89.38 130 ASP A C 1
ATOM 1011 O O . ASP A 1 130 ? 10.391 -0.604 0.670 1.00 89.38 130 ASP A O 1
ATOM 1015 N N . SER A 1 131 ? 11.764 -1.909 1.830 1.00 91.50 131 SER A N 1
ATOM 1016 C CA . SER A 1 131 ? 11.113 -3.166 1.446 1.00 91.50 131 SER A CA 1
ATOM 1017 C C . SER A 1 131 ? 9.836 -3.451 2.257 1.00 91.50 131 SER A C 1
ATOM 1019 O O . SER A 1 131 ? 9.236 -4.518 2.117 1.00 91.50 131 SER A O 1
ATOM 1021 N N . TYR A 1 132 ? 9.429 -2.542 3.151 1.00 93.94 132 TYR A N 1
ATOM 1022 C CA . TYR A 1 132 ? 8.262 -2.689 4.022 1.00 93.94 132 TYR A CA 1
ATOM 1023 C C . TYR A 1 132 ? 7.233 -1.579 3.790 1.00 93.94 132 TYR A C 1
ATOM 1025 O O . TYR A 1 132 ? 7.565 -0.408 3.644 1.00 93.94 132 TYR A O 1
ATOM 1033 N N . VAL A 1 133 ? 5.951 -1.928 3.900 1.00 94.31 133 VAL A N 1
ATOM 1034 C CA . VAL A 1 133 ? 4.823 -0.982 3.858 1.00 94.31 133 VAL A CA 1
ATOM 1035 C C . VAL A 1 133 ? 4.938 0.068 4.963 1.00 94.31 133 VAL A C 1
ATOM 1037 O O . VAL A 1 133 ? 4.620 1.229 4.743 1.00 94.31 133 VAL A O 1
ATOM 1040 N N . SER A 1 134 ? 5.435 -0.319 6.141 1.00 93.62 134 SER A N 1
ATOM 1041 C CA . SER A 1 134 ? 5.613 0.589 7.284 1.00 93.62 134 SER A CA 1
ATOM 1042 C C . SER A 1 134 ? 6.627 1.715 7.055 1.00 93.62 134 SER A C 1
ATOM 1044 O O . SER A 1 134 ? 6.761 2.578 7.913 1.00 93.62 134 SER A O 1
ATOM 1046 N N . PHE A 1 135 ? 7.398 1.668 5.965 1.00 94.12 135 PHE A N 1
ATOM 1047 C CA . PHE A 1 135 ? 8.285 2.763 5.582 1.00 94.12 135 PHE A CA 1
ATOM 1048 C C . PHE A 1 135 ? 7.513 3.890 4.899 1.00 94.12 135 PHE A C 1
ATOM 1050 O O . PHE A 1 135 ? 7.680 5.046 5.263 1.00 94.12 135 PHE A O 1
ATOM 1057 N N . PHE A 1 136 ? 6.628 3.546 3.961 1.00 95.06 136 PHE A N 1
ATOM 1058 C CA . PHE A 1 136 ? 5.850 4.528 3.204 1.00 95.06 136 PHE A CA 1
ATOM 1059 C C . PHE A 1 136 ? 4.581 4.975 3.925 1.00 95.06 136 PHE A C 1
ATOM 1061 O O . PHE A 1 136 ? 4.125 6.103 3.745 1.00 95.06 136 PHE A O 1
ATOM 1068 N N . PHE A 1 137 ? 4.000 4.088 4.733 1.00 95.62 137 PHE A N 1
ATOM 1069 C CA . PHE A 1 137 ? 2.695 4.289 5.340 1.00 95.62 137 PHE A CA 1
ATOM 1070 C C . PHE A 1 137 ? 2.748 4.234 6.860 1.00 95.62 137 PHE A C 1
ATOM 1072 O O . PHE A 1 137 ? 3.522 3.491 7.464 1.00 95.62 137 PHE A O 1
ATOM 1079 N N . GLU A 1 138 ? 1.809 4.938 7.472 1.00 94.88 138 GLU A N 1
ATOM 1080 C CA . GLU A 1 138 ? 1.493 4.857 8.888 1.00 94.88 138 GLU A CA 1
ATOM 1081 C C . GLU A 1 138 ? -0.018 4.706 9.100 1.00 94.88 138 GLU A C 1
ATOM 1083 O O . GLU A 1 138 ? -0.831 4.917 8.198 1.00 94.88 138 GLU A O 1
ATOM 1088 N N . ARG A 1 139 ? -0.417 4.320 10.315 1.00 92.50 139 ARG A N 1
ATOM 1089 C CA . ARG A 1 139 ? -1.836 4.290 10.682 1.00 92.50 139 ARG A CA 1
ATOM 1090 C C . ARG A 1 139 ? -2.341 5.711 10.888 1.00 92.50 139 ARG A C 1
ATOM 1092 O O . ARG A 1 139 ? -1.731 6.477 11.634 1.00 92.50 139 ARG A O 1
ATOM 1099 N N . ASP A 1 140 ? -3.485 6.030 10.295 1.00 91.44 140 ASP A N 1
ATOM 1100 C CA . ASP A 1 140 ? -4.136 7.309 10.547 1.00 91.44 140 ASP A CA 1
ATOM 1101 C C . ASP A 1 140 ? -4.552 7.410 12.040 1.00 91.44 140 ASP A C 1
ATOM 1103 O O . ASP A 1 140 ? -5.143 6.468 12.587 1.00 91.44 140 ASP A O 1
ATOM 1107 N N . PRO A 1 141 ? -4.236 8.524 12.735 1.00 87.56 141 PRO A N 1
ATOM 1108 C CA . PRO A 1 141 ? -4.540 8.698 14.158 1.00 87.56 141 PRO A CA 1
ATOM 1109 C C . PRO A 1 141 ? -6.041 8.829 14.457 1.00 87.56 141 PRO A C 1
ATOM 1111 O O . PRO A 1 141 ? -6.460 8.635 15.598 1.00 87.56 141 PRO A O 1
ATOM 1114 N N . VAL A 1 142 ? -6.845 9.188 13.457 1.00 89.69 142 VAL A N 1
ATOM 1115 C CA . VAL A 1 142 ? -8.300 9.334 13.536 1.00 89.69 142 VAL A CA 1
ATOM 1116 C C . VAL A 1 142 ? -8.987 8.038 13.117 1.00 89.69 142 VAL A C 1
ATOM 1118 O O . VAL A 1 142 ? -9.925 7.602 13.783 1.00 89.69 142 VAL A O 1
ATOM 1121 N N . SER A 1 143 ? -8.518 7.414 12.033 1.00 87.75 143 SER A N 1
ATOM 1122 C CA . SER A 1 143 ? -9.134 6.213 11.459 1.00 87.75 143 SER A CA 1
ATOM 1123 C C . SER A 1 143 ? -8.136 5.069 11.358 1.00 87.75 143 SER A C 1
ATOM 1125 O O . SER A 1 143 ? -7.447 4.915 10.358 1.00 87.75 143 SER A O 1
ATOM 1127 N N . THR A 1 144 ? -8.114 4.184 12.354 1.00 86.88 144 THR A N 1
ATOM 1128 C CA . THR A 1 144 ? -7.161 3.059 12.387 1.00 86.88 144 THR A CA 1
ATOM 1129 C C . THR A 1 144 ? -7.324 2.055 11.243 1.00 86.88 144 THR A C 1
ATOM 1131 O O . THR A 1 144 ? -6.460 1.199 11.080 1.00 86.88 144 THR A O 1
ATOM 1134 N N . SER A 1 145 ? -8.420 2.135 10.480 1.00 91.25 145 SER A N 1
ATOM 1135 C CA . SER A 1 145 ? -8.677 1.325 9.285 1.00 91.25 145 SER A CA 1
ATOM 1136 C C . SER A 1 145 ? -8.094 1.898 7.993 1.00 91.25 145 SER A C 1
ATOM 1138 O O . SER A 1 145 ? -8.155 1.240 6.950 1.00 91.25 145 SER A O 1
ATOM 1140 N N . VAL A 1 146 ? -7.518 3.100 8.050 1.00 93.56 146 VAL A N 1
ATOM 1141 C CA . VAL A 1 146 ? -6.883 3.768 6.917 1.00 93.56 146 VAL A CA 1
ATOM 1142 C C . VAL A 1 146 ? -5.380 3.833 7.155 1.00 93.56 146 VAL A C 1
ATOM 1144 O O . VAL A 1 146 ? -4.919 4.263 8.215 1.00 93.56 146 VAL A O 1
ATOM 1147 N N . LEU A 1 147 ? -4.612 3.401 6.158 1.00 95.00 147 LEU A N 1
ATOM 1148 C CA . LEU A 1 147 ? -3.186 3.697 6.098 1.00 95.00 147 LEU A CA 1
ATOM 1149 C C . LEU A 1 147 ? -2.984 4.979 5.308 1.00 95.00 147 LEU A C 1
ATOM 1151 O O . LEU A 1 147 ? -3.475 5.087 4.190 1.00 95.00 147 LEU A O 1
ATOM 1155 N N . ARG A 1 148 ? -2.263 5.925 5.891 1.00 95.56 148 ARG A N 1
ATOM 1156 C CA . ARG A 1 148 ? -1.898 7.190 5.257 1.00 95.56 148 ARG A CA 1
ATOM 1157 C C . ARG A 1 148 ? -0.412 7.208 4.953 1.00 95.56 148 ARG A C 1
ATOM 1159 O O . ARG A 1 148 ? 0.331 6.447 5.578 1.00 95.56 148 ARG A O 1
ATOM 1166 N N . PHE A 1 149 ? 0.030 8.045 4.025 1.00 96.44 149 PHE A N 1
ATOM 1167 C CA . PHE A 1 149 ? 1.470 8.204 3.824 1.00 96.44 149 PHE A CA 1
ATOM 1168 C C . PHE A 1 149 ? 2.111 8.788 5.090 1.00 96.44 149 PHE A C 1
ATOM 1170 O O . PHE A 1 149 ? 1.530 9.661 5.738 1.00 96.44 149 PHE A O 1
ATOM 1177 N N . ALA A 1 150 ? 3.296 8.293 5.456 1.00 94.06 150 ALA A N 1
ATOM 1178 C CA . ALA A 1 150 ? 4.033 8.772 6.630 1.00 94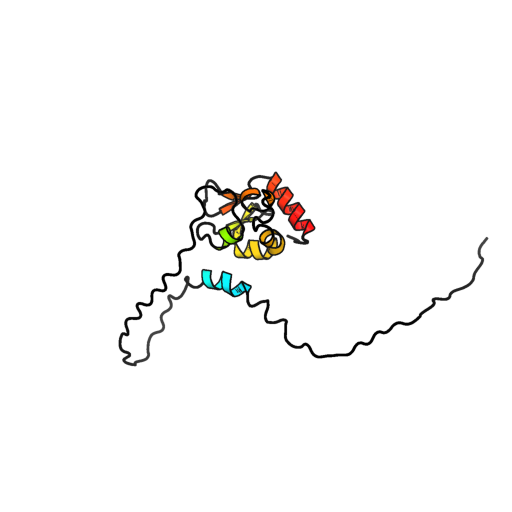.06 150 ALA A CA 1
ATOM 1179 C C . ALA A 1 150 ? 4.391 10.266 6.518 1.00 94.06 150 ALA A C 1
ATOM 1181 O O . ALA A 1 150 ? 4.454 10.980 7.521 1.00 94.06 150 ALA A O 1
ATOM 1182 N N . GLY A 1 151 ? 4.551 10.753 5.287 1.00 93.75 151 GLY A N 1
ATOM 1183 C CA . GLY A 1 151 ? 4.808 12.148 4.987 1.00 93.75 151 GLY A CA 1
ATOM 1184 C C . GLY A 1 151 ? 4.809 12.437 3.489 1.00 93.75 151 GLY A C 1
ATOM 1185 O O . GLY A 1 151 ? 4.619 11.563 2.641 1.00 93.75 151 GLY A O 1
ATOM 1186 N N . ASP A 1 152 ? 5.026 13.711 3.161 1.00 93.88 152 ASP A N 1
ATOM 1187 C CA . ASP A 1 152 ? 5.111 14.168 1.771 1.00 93.88 152 ASP A CA 1
ATOM 1188 C C . ASP A 1 152 ? 6.361 13.630 1.055 1.00 93.88 152 ASP A C 1
ATOM 1190 O O . ASP A 1 152 ? 6.339 13.498 -0.167 1.00 93.88 152 ASP A O 1
ATOM 1194 N N . GLY A 1 153 ? 7.432 13.322 1.799 1.00 95.06 153 GLY A N 1
ATOM 1195 C CA . GLY A 1 153 ? 8.668 12.755 1.254 1.00 95.06 153 GLY A CA 1
ATOM 1196 C C . GLY A 1 153 ? 8.462 11.320 0.787 1.00 95.06 153 GLY A C 1
ATOM 1197 O O . GLY A 1 153 ? 8.682 11.015 -0.377 1.00 95.06 153 GLY A O 1
ATOM 1198 N N . GLU A 1 154 ? 7.914 10.476 1.656 1.00 95.06 154 GLU A N 1
ATOM 1199 C CA . GLU A 1 154 ? 7.611 9.079 1.350 1.00 95.06 154 GLU A CA 1
ATOM 1200 C C . GLU A 1 154 ? 6.592 8.959 0.212 1.00 95.06 154 GLU A C 1
ATOM 1202 O O . GLU A 1 154 ? 6.678 8.057 -0.619 1.00 95.06 154 GLU A O 1
ATOM 1207 N N . ARG A 1 155 ? 5.637 9.894 0.138 1.00 95.31 155 ARG A N 1
ATOM 1208 C CA . ARG A 1 155 ? 4.693 9.968 -0.980 1.00 95.31 155 ARG A CA 1
ATOM 1209 C C . ARG A 1 155 ? 5.375 10.357 -2.293 1.00 95.31 155 ARG A C 1
ATOM 1211 O O . ARG A 1 155 ? 5.017 9.812 -3.332 1.00 95.31 155 ARG A O 1
ATOM 1218 N N . ALA A 1 156 ? 6.321 11.296 -2.269 1.00 94.94 156 ALA A N 1
ATOM 1219 C CA . ALA A 1 156 ? 7.089 11.665 -3.458 1.00 94.94 156 ALA A CA 1
ATOM 1220 C C . ALA A 1 156 ? 7.951 10.489 -3.940 1.00 94.94 156 ALA A C 1
ATOM 1222 O O . ALA A 1 156 ? 7.866 10.128 -5.110 1.00 94.94 156 ALA A O 1
ATOM 1223 N N . ASP A 1 157 ? 8.660 9.825 -3.024 1.00 94.88 157 ASP A N 1
ATOM 1224 C CA . ASP A 1 157 ? 9.466 8.637 -3.322 1.00 94.88 157 ASP A CA 1
ATOM 1225 C C . ASP A 1 157 ? 8.603 7.502 -3.905 1.00 94.88 157 ASP A C 1
ATOM 1227 O O . ASP A 1 157 ? 8.988 6.849 -4.875 1.00 94.88 157 ASP A O 1
ATOM 1231 N N . TRP A 1 158 ? 7.394 7.296 -3.365 1.00 95.00 158 TRP A N 1
ATOM 1232 C CA . TRP A 1 158 ? 6.423 6.343 -3.913 1.00 95.00 158 TRP A CA 1
ATOM 1233 C C . TRP A 1 158 ? 6.024 6.676 -5.353 1.00 95.00 158 TRP A C 1
ATOM 1235 O O . TRP A 1 158 ? 5.923 5.781 -6.191 1.00 95.00 158 TRP A O 1
ATOM 1245 N N . MET A 1 159 ? 5.770 7.953 -5.646 1.00 94.88 159 MET A N 1
ATOM 1246 C CA . MET A 1 159 ? 5.360 8.399 -6.979 1.00 94.88 159 MET A CA 1
ATOM 1247 C C . MET A 1 159 ? 6.492 8.299 -7.999 1.00 94.88 159 MET A C 1
ATOM 1249 O O . MET A 1 159 ? 6.245 7.877 -9.129 1.00 94.88 159 MET A O 1
ATOM 1253 N N . ASP A 1 160 ? 7.718 8.630 -7.599 1.00 94.56 160 ASP A N 1
ATOM 1254 C CA . ASP A 1 160 ? 8.903 8.457 -8.438 1.00 94.56 160 ASP A CA 1
ATOM 1255 C C . ASP A 1 160 ? 9.113 6.970 -8.759 1.00 94.56 160 ASP A C 1
ATOM 1257 O O . ASP A 1 160 ? 9.270 6.599 -9.924 1.00 94.56 160 ASP A O 1
ATOM 1261 N N . TRP A 1 161 ? 8.979 6.092 -7.761 1.00 94.31 161 TRP A N 1
ATOM 1262 C CA . TRP A 1 161 ? 9.046 4.646 -7.975 1.00 94.31 161 TRP A CA 1
ATOM 1263 C C . TRP A 1 161 ? 7.907 4.130 -8.870 1.00 94.31 161 TRP A C 1
ATOM 1265 O O . TRP A 1 161 ? 8.135 3.319 -9.770 1.00 94.31 161 TRP A O 1
ATOM 1275 N N . ALA A 1 162 ? 6.681 4.628 -8.685 1.00 94.19 162 ALA A N 1
ATOM 1276 C CA . ALA A 1 162 ? 5.539 4.286 -9.532 1.00 94.19 162 ALA A CA 1
ATOM 1277 C C . ALA A 1 162 ? 5.797 4.648 -11.001 1.00 94.19 162 ALA A C 1
ATOM 1279 O O . ALA A 1 162 ? 5.537 3.836 -11.893 1.00 94.19 162 ALA A O 1
ATOM 1280 N N . TYR A 1 163 ? 6.374 5.825 -11.245 1.00 93.38 163 TYR A N 1
ATOM 1281 C CA . TYR A 1 163 ? 6.766 6.267 -12.577 1.00 93.38 163 TYR A CA 1
ATOM 1282 C C . TYR A 1 163 ? 7.837 5.358 -13.196 1.00 93.38 163 TYR A C 1
ATOM 1284 O O . TYR A 1 163 ? 7.693 4.927 -14.341 1.00 93.38 163 TYR A O 1
ATOM 1292 N N . GLU A 1 164 ? 8.877 5.003 -12.437 1.00 93.94 164 GLU A N 1
ATOM 1293 C CA . GLU A 1 164 ? 9.933 4.087 -12.890 1.00 93.94 164 GLU A CA 1
ATOM 1294 C C . GLU A 1 164 ? 9.403 2.683 -13.215 1.00 93.94 164 GLU A C 1
ATOM 1296 O O . GLU A 1 164 ? 9.839 2.056 -14.183 1.00 93.94 164 GLU A O 1
ATOM 1301 N N . ALA A 1 165 ? 8.419 2.208 -12.450 1.00 90.56 165 ALA A N 1
ATOM 1302 C CA . ALA A 1 165 ? 7.746 0.934 -12.682 1.00 90.56 165 ALA A CA 1
ATOM 1303 C C . ALA A 1 165 ? 6.751 0.965 -13.861 1.00 90.56 165 ALA A C 1
ATOM 1305 O O . ALA A 1 165 ? 6.187 -0.075 -14.215 1.00 90.56 165 ALA A O 1
ATOM 1306 N N . GLY A 1 166 ? 6.520 2.131 -14.477 1.00 90.00 166 GLY A N 1
ATOM 1307 C CA . GLY A 1 166 ? 5.563 2.308 -15.572 1.00 90.00 166 GLY A CA 1
ATOM 1308 C C . GLY A 1 166 ? 4.098 2.291 -15.125 1.00 90.00 166 GLY A C 1
ATOM 1309 O O . GLY A 1 166 ? 3.218 1.967 -15.924 1.00 90.00 166 GLY A O 1
ATOM 1310 N N . VAL A 1 167 ? 3.827 2.604 -13.856 1.00 88.19 167 VAL A N 1
ATOM 1311 C CA . VAL A 1 167 ? 2.470 2.794 -13.336 1.00 88.19 167 VAL A CA 1
ATOM 1312 C C . VAL A 1 167 ? 2.040 4.227 -13.649 1.00 88.19 167 VAL A C 1
ATOM 1314 O O . VAL A 1 167 ? 2.434 5.174 -12.972 1.00 88.19 167 VAL A O 1
ATOM 1317 N N . GLU A 1 168 ? 1.237 4.394 -14.698 1.00 71.31 168 GLU A N 1
ATOM 1318 C CA . GLU A 1 168 ? 0.573 5.666 -14.993 1.00 71.31 168 GLU A CA 1
ATOM 1319 C C . GLU A 1 168 ? -0.683 5.777 -14.111 1.00 71.31 168 GLU A C 1
ATOM 1321 O O . GLU A 1 168 ? -1.611 4.974 -14.243 1.00 71.31 168 GLU A O 1
ATOM 1326 N N . GLY A 1 169 ? -0.658 6.716 -13.158 1.00 57.72 169 GLY A N 1
ATOM 1327 C CA . GLY A 1 169 ? -1.770 7.021 -12.246 1.00 57.72 169 GLY A CA 1
ATOM 1328 C C . GLY A 1 169 ? -2.906 7.806 -12.890 1.00 57.72 169 GLY A C 1
ATOM 1329 O O . GLY A 1 169 ? -2.643 8.571 -13.847 1.00 57.72 169 GLY A O 1
#